Protein AF-A0A382HI35-F1 (afdb_monomer_lite)

Fo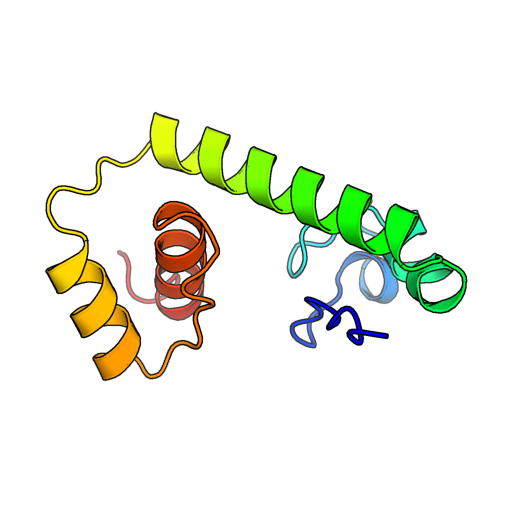ldseek 3Di:
DPPLDDQDPVQFCCVVPVDQAGPRSRAGSVCVVCVVVDDPVVSVVRVVVSLVVLCVVDVVPDDDPDLVVLVVLCVVVVFDDDPVGDSSVSVVSSCVSCVVVDD

Secondary structure (DSSP, 8-state):
---------S--HHHHT--SB-TTT--BHHHHHTGGG--HHHHHHHHHHHHHHHHHHHHTT---S-HHHHHHHHHHTT----TTS-HHHHHHHHHHHHTTS--

InterPro domains:
  IPR010710 Protein of unknown function DUF1289 [PF06945] (6-52)
  IPR010710 Protein of unknown function DUF1289 [PTHR35175] (4-94)

Sequence (103 aa):
MSVVQTPCIGICSTTSLGDMVCRGCKRYSFEVINWNGYDDVAKSAVLNRVEKLICQILENRFRIFSVPNLKSGLEKAQVPYDPSLSPYCWLHNLLKKYHQSID

Radius of gyration: 14.69 Å; chains: 1; bounding box: 38×26×41 Å

pLDDT: mean 86.83, std 11.85, range [39.66, 95.69]

Organism: NCBI:txid408172

Structure (mmCIF, N/CA/C/O backbone):
data_AF-A0A382HI35-F1
#
_entry.id   AF-A0A382HI35-F1
#
loop_
_atom_site.group_PDB
_atom_site.id
_atom_site.type_symbol
_atom_site.label_atom_id
_atom_site.label_alt_id
_atom_site.label_comp_id
_atom_site.label_asym_id
_atom_site.label_entity_id
_atom_site.label_seq_id
_atom_site.pdbx_PDB_ins_code
_atom_site.Cartn_x
_atom_site.Cartn_y
_atom_site.Cartn_z
_atom_site.occupancy
_atom_site.B_iso_or_equiv
_atom_site.auth_seq_id
_atom_site.auth_comp_id
_atom_site.auth_asym_id
_atom_site.auth_atom_id
_atom_site.pdbx_PDB_model_num
ATOM 1 N N . MET A 1 1 ? -2.180 13.757 -17.793 1.00 41.88 1 MET A N 1
ATOM 2 C CA . MET A 1 1 ? -1.486 12.516 -17.393 1.00 41.88 1 MET A CA 1
ATOM 3 C C . MET A 1 1 ? -1.414 12.514 -15.878 1.00 41.88 1 MET A C 1
ATOM 5 O O . MET A 1 1 ? -0.832 13.432 -15.315 1.00 41.88 1 MET A O 1
ATOM 9 N N . SER A 1 2 ? -2.122 11.598 -15.219 1.00 45.44 2 SER A N 1
ATOM 10 C CA . SER A 1 2 ? -2.113 11.478 -13.758 1.00 45.44 2 SER A CA 1
ATOM 11 C C . SER A 1 2 ? -0.770 10.904 -13.319 1.00 45.44 2 SER A C 1
ATOM 13 O O . SER A 1 2 ? -0.458 9.766 -13.652 1.00 45.44 2 SER A O 1
ATOM 15 N N . VAL A 1 3 ? 0.026 11.691 -12.598 1.00 59.44 3 VAL A N 1
ATOM 16 C CA . VAL A 1 3 ? 1.315 11.246 -12.058 1.00 59.44 3 VAL A CA 1
ATOM 17 C C . VAL A 1 3 ? 1.067 10.071 -11.111 1.00 59.44 3 VAL A C 1
ATOM 19 O O . VAL A 1 3 ? 0.454 10.247 -10.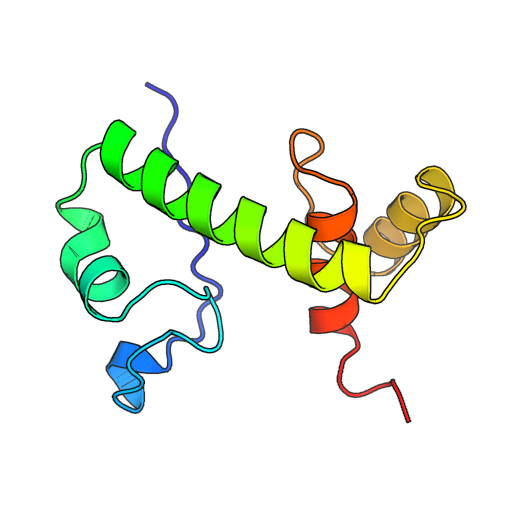058 1.00 59.44 3 VAL A O 1
ATOM 22 N N . VAL A 1 4 ? 1.531 8.874 -11.479 1.00 66.75 4 VAL A N 1
ATOM 23 C CA . VAL A 1 4 ? 1.478 7.707 -10.593 1.00 66.75 4 VAL A CA 1
ATOM 24 C C . VAL A 1 4 ? 2.412 7.967 -9.415 1.00 66.75 4 VAL A C 1
ATOM 26 O O . VAL A 1 4 ? 3.637 7.985 -9.567 1.00 66.75 4 VAL A O 1
ATOM 29 N N . GLN A 1 5 ? 1.837 8.215 -8.238 1.00 64.44 5 GLN A N 1
ATOM 30 C CA . GLN A 1 5 ? 2.627 8.482 -7.04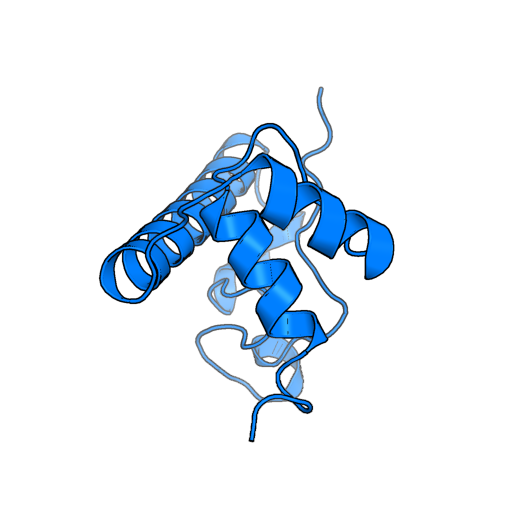3 1.00 64.44 5 GLN A CA 1
ATOM 31 C C . GLN A 1 5 ? 3.406 7.236 -6.625 1.00 64.44 5 GLN A C 1
ATOM 33 O O . GLN A 1 5 ? 2.912 6.109 -6.658 1.00 64.44 5 GLN A O 1
ATOM 38 N N . THR A 1 6 ? 4.660 7.446 -6.230 1.00 66.56 6 THR A N 1
ATOM 39 C CA . THR A 1 6 ? 5.494 6.358 -5.732 1.00 66.56 6 THR A CA 1
ATOM 40 C C . THR A 1 6 ? 5.043 5.965 -4.322 1.00 66.56 6 THR A C 1
ATOM 42 O O . THR A 1 6 ? 4.985 6.822 -3.443 1.00 66.56 6 THR A O 1
ATOM 45 N N . PRO A 1 7 ? 4.795 4.674 -4.044 1.00 66.00 7 PRO A N 1
ATOM 46 C CA . PRO A 1 7 ? 4.439 4.197 -2.707 1.00 66.00 7 PRO A CA 1
ATOM 47 C C . PRO A 1 7 ? 5.666 4.130 -1.772 1.00 66.00 7 PRO A C 1
ATOM 49 O O . PRO A 1 7 ? 5.642 3.445 -0.746 1.00 66.00 7 PRO A O 1
ATOM 52 N N . CYS A 1 8 ? 6.794 4.751 -2.146 1.00 67.56 8 CYS A N 1
ATOM 53 C CA . CYS A 1 8 ? 8.009 4.790 -1.340 1.00 67.56 8 CYS A CA 1
ATOM 54 C C . CYS A 1 8 ? 7.743 5.467 0.008 1.00 67.56 8 CYS A C 1
ATOM 56 O O . CYS A 1 8 ? 7.412 6.642 0.071 1.00 67.56 8 CYS A O 1
ATOM 58 N N . ILE A 1 9 ? 8.001 4.742 1.092 1.00 67.75 9 ILE A N 1
ATOM 59 C CA . ILE A 1 9 ? 7.859 5.239 2.470 1.00 67.75 9 ILE A CA 1
ATOM 60 C C . ILE A 1 9 ? 9.190 5.696 3.093 1.00 67.75 9 ILE A C 1
ATOM 62 O O . ILE A 1 9 ? 9.318 5.726 4.310 1.00 67.75 9 ILE A O 1
ATOM 66 N N . GLY A 1 10 ? 10.225 5.924 2.279 1.00 65.75 10 GLY A N 1
ATOM 67 C CA . GLY A 1 10 ? 11.562 6.312 2.756 1.00 65.75 10 GLY A CA 1
ATOM 68 C C . GLY A 1 10 ? 12.379 5.201 3.433 1.00 65.75 10 GLY A C 1
ATOM 69 O O . GLY A 1 10 ? 13.511 5.441 3.828 1.00 65.75 10 GLY A O 1
ATOM 70 N N . ILE A 1 11 ? 11.849 3.976 3.529 1.00 68.00 11 ILE A N 1
ATOM 71 C CA . ILE A 1 11 ? 12.544 2.808 4.090 1.00 68.00 11 ILE A CA 1
ATOM 72 C C . ILE A 1 11 ? 12.630 1.735 3.003 1.00 68.00 11 ILE A C 1
ATOM 74 O O . ILE A 1 11 ? 11.635 1.078 2.677 1.00 68.00 11 ILE A O 1
ATOM 78 N N . CYS A 1 12 ? 13.818 1.571 2.418 1.00 76.31 12 CYS A N 1
ATOM 79 C CA . CYS A 1 12 ? 14.079 0.563 1.396 1.00 76.31 12 CYS A CA 1
ATOM 80 C C . CYS A 1 12 ? 15.096 -0.456 1.893 1.00 76.31 12 CYS A C 1
ATOM 82 O O . CYS A 1 12 ? 16.258 -0.112 2.077 1.00 76.31 12 CYS A O 1
ATOM 84 N N . SER A 1 13 ? 14.680 -1.712 2.051 1.00 81.38 13 SER A N 1
ATOM 85 C CA . SER A 1 13 ? 15.578 -2.799 2.442 1.00 81.38 13 SER A CA 1
ATOM 86 C C . SER A 1 13 ? 16.215 -3.519 1.250 1.00 81.38 13 SER A C 1
ATOM 88 O O . SER A 1 13 ? 17.252 -4.148 1.407 1.00 81.38 13 SER A O 1
ATOM 90 N N . THR A 1 14 ? 15.667 -3.383 0.038 1.00 79.44 14 THR A N 1
ATOM 91 C CA . THR A 1 14 ? 16.251 -4.017 -1.158 1.00 79.44 14 THR A CA 1
ATOM 92 C C . THR A 1 14 ? 17.535 -3.322 -1.599 1.00 79.44 14 THR A C 1
ATOM 94 O O . THR A 1 14 ? 18.466 -3.983 -2.033 1.00 79.44 14 THR A O 1
ATOM 97 N N . THR A 1 15 ? 17.610 -1.994 -1.458 1.00 76.75 15 THR A N 1
ATOM 98 C CA . THR A 1 15 ? 18.806 -1.212 -1.813 1.00 76.75 15 THR A CA 1
ATOM 99 C C . THR A 1 15 ? 19.823 -1.150 -0.674 1.00 76.75 15 THR A C 1
ATOM 101 O O . THR A 1 15 ? 21.016 -1.170 -0.936 1.00 76.75 15 THR A O 1
ATOM 104 N N . SER A 1 16 ? 19.370 -1.070 0.584 1.00 80.00 16 SER A N 1
ATOM 105 C CA . SER A 1 16 ? 20.270 -0.923 1.740 1.00 80.00 16 SER A CA 1
ATOM 106 C C . SER A 1 16 ? 20.719 -2.250 2.361 1.00 80.00 16 SER A C 1
ATOM 108 O O . SER A 1 16 ? 21.825 -2.316 2.883 1.00 80.00 16 SER A O 1
ATOM 110 N N . LEU A 1 17 ? 19.885 -3.297 2.308 1.00 81.00 17 LEU A N 1
ATOM 111 C CA . LEU A 1 17 ? 20.145 -4.600 2.940 1.00 81.00 17 LEU A CA 1
ATOM 112 C C . LEU A 1 17 ? 20.191 -5.767 1.939 1.00 81.00 17 LEU A C 1
ATOM 114 O O . LEU A 1 17 ? 20.565 -6.870 2.321 1.00 81.00 17 LEU A O 1
ATOM 118 N N . GLY A 1 18 ? 19.807 -5.552 0.676 1.00 85.50 18 GLY A N 1
ATOM 119 C CA . GLY A 1 18 ? 19.817 -6.591 -0.359 1.00 85.50 18 GLY A CA 1
ATOM 120 C C . GLY A 1 18 ? 18.641 -7.574 -0.314 1.00 85.50 18 GLY A C 1
ATOM 121 O O . GLY A 1 18 ? 18.722 -8.638 -0.922 1.00 85.50 18 GLY A O 1
ATOM 122 N N . ASP A 1 19 ? 17.540 -7.252 0.380 1.00 89.44 19 ASP A N 1
ATOM 123 C CA . ASP A 1 19 ? 16.348 -8.114 0.362 1.00 89.44 19 ASP A CA 1
ATOM 124 C C . ASP A 1 19 ? 15.780 -8.258 -1.070 1.00 89.44 19 ASP A C 1
ATOM 126 O O . ASP A 1 19 ? 15.747 -7.301 -1.847 1.00 89.44 19 ASP A O 1
ATOM 130 N N . MET A 1 20 ? 15.223 -9.430 -1.399 1.00 91.12 20 MET A N 1
ATOM 131 C CA . MET A 1 20 ? 14.543 -9.656 -2.690 1.00 91.12 20 MET A CA 1
ATOM 132 C C . MET A 1 20 ? 13.194 -8.929 -2.794 1.00 91.12 20 MET A C 1
ATOM 1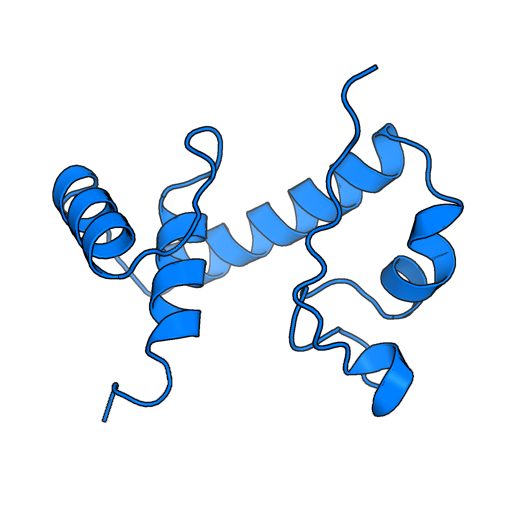34 O O . MET A 1 20 ? 12.749 -8.574 -3.887 1.00 91.12 20 MET A O 1
ATOM 138 N N . VAL A 1 21 ? 12.540 -8.694 -1.652 1.00 90.69 21 VAL A N 1
ATOM 139 C CA . VAL A 1 21 ? 11.270 -7.968 -1.534 1.00 90.69 21 VAL A CA 1
ATOM 140 C C . VAL A 1 21 ? 11.425 -6.889 -0.473 1.00 90.69 21 VAL A C 1
ATOM 142 O O . VAL A 1 21 ? 11.844 -7.159 0.651 1.00 90.69 21 VAL A O 1
ATOM 145 N N . CYS A 1 22 ? 11.051 -5.656 -0.808 1.00 89.88 22 CYS A N 1
ATOM 146 C CA . CYS A 1 22 ? 11.189 -4.526 0.099 1.00 89.88 22 CYS A CA 1
ATOM 147 C C . CYS A 1 22 ? 10.282 -4.685 1.320 1.00 89.88 22 CYS A C 1
ATOM 149 O O . CYS A 1 22 ? 9.059 -4.745 1.185 1.00 89.88 22 CYS A O 1
ATOM 151 N N . ARG A 1 23 ? 10.844 -4.641 2.533 1.00 85.94 23 ARG A N 1
ATOM 152 C CA . ARG A 1 23 ? 10.048 -4.689 3.773 1.00 85.94 23 ARG A CA 1
ATOM 153 C C . ARG A 1 23 ? 9.115 -3.485 3.915 1.00 85.94 23 ARG A C 1
ATOM 155 O O . ARG A 1 23 ? 8.061 -3.626 4.531 1.00 85.94 23 ARG A O 1
ATOM 162 N N . GLY A 1 24 ? 9.460 -2.345 3.314 1.00 84.38 24 GLY A N 1
ATOM 163 C CA . GLY A 1 24 ? 8.666 -1.118 3.345 1.00 84.38 24 GLY A CA 1
ATOM 164 C C . GLY A 1 24 ? 7.537 -1.085 2.313 1.00 84.38 24 GLY A C 1
ATOM 165 O O . GLY A 1 24 ? 6.365 -1.081 2.684 1.00 84.38 24 GLY A O 1
ATOM 166 N N . CYS A 1 25 ? 7.890 -1.043 1.024 1.00 87.19 25 CYS A N 1
ATOM 167 C CA . CYS A 1 25 ? 6.932 -0.863 -0.079 1.00 87.19 25 CYS A CA 1
ATOM 168 C C . CYS A 1 25 ? 6.448 -2.168 -0.737 1.00 87.19 25 CYS A C 1
ATOM 170 O O . CYS A 1 25 ? 5.654 -2.107 -1.667 1.00 87.19 25 CYS A O 1
ATOM 172 N N . LYS A 1 26 ? 6.938 -3.337 -0.297 1.00 90.12 26 LYS A N 1
ATOM 173 C CA . LYS A 1 26 ? 6.550 -4.684 -0.778 1.00 90.12 26 LYS A CA 1
ATOM 174 C C . LYS A 1 26 ? 6.764 -4.965 -2.275 1.00 90.12 26 LYS A C 1
ATOM 176 O O . LYS A 1 26 ? 6.369 -6.019 -2.768 1.00 90.12 26 LYS A O 1
ATOM 181 N N . ARG A 1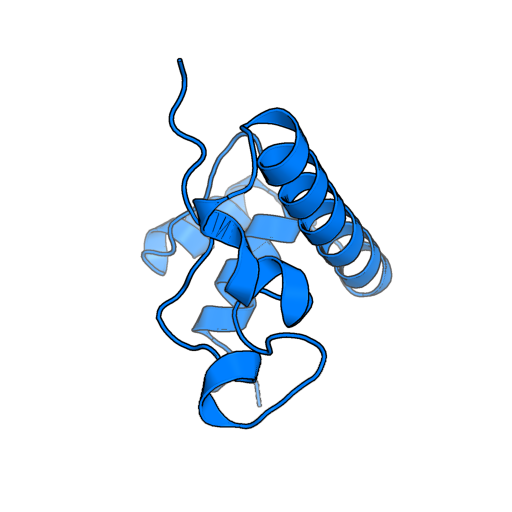 27 ? 7.435 -4.062 -2.989 1.00 92.31 27 ARG A N 1
ATOM 182 C CA . ARG A 1 27 ? 7.913 -4.273 -4.361 1.00 92.31 27 ARG A CA 1
ATOM 183 C C . ARG A 1 27 ? 9.129 -5.199 -4.386 1.00 92.31 27 ARG A C 1
ATOM 185 O O . ARG A 1 27 ? 9.879 -5.264 -3.406 1.00 92.31 27 ARG A O 1
ATOM 192 N N . TYR A 1 28 ? 9.325 -5.891 -5.502 1.00 93.56 28 TYR A N 1
ATOM 193 C CA . TYR A 1 28 ? 10.538 -6.659 -5.767 1.00 93.56 28 TYR A CA 1
ATOM 194 C C . TYR A 1 28 ? 11.734 -5.724 -5.960 1.00 93.56 28 TYR A C 1
ATOM 196 O O . TYR A 1 28 ? 11.580 -4.580 -6.391 1.00 93.56 28 TYR A O 1
ATOM 204 N N . SER A 1 29 ? 12.937 -6.212 -5.663 1.00 91.62 29 SER A N 1
ATOM 205 C CA . SER A 1 29 ? 14.176 -5.432 -5.776 1.00 91.62 29 SER A CA 1
ATOM 206 C C . SER A 1 29 ? 14.345 -4.781 -7.155 1.00 91.62 29 SER A C 1
ATOM 208 O O . SER A 1 29 ? 14.610 -3.582 -7.240 1.00 91.62 29 SER A O 1
ATOM 210 N N . PHE A 1 30 ? 14.099 -5.526 -8.234 1.00 92.25 30 PHE A N 1
ATOM 211 C CA . PHE A 1 30 ? 14.201 -5.015 -9.603 1.00 92.25 30 PHE A CA 1
ATOM 212 C C . PHE A 1 30 ? 13.135 -3.962 -9.945 1.00 92.25 30 PHE A C 1
ATOM 214 O O . PHE A 1 30 ? 13.413 -3.062 -10.731 1.00 92.25 30 PHE A O 1
ATOM 221 N N . GLU A 1 31 ? 11.940 -4.024 -9.352 1.00 93.50 31 GLU A N 1
ATOM 222 C CA . GLU A 1 31 ? 10.900 -3.002 -9.548 1.00 93.50 31 GLU A CA 1
ATOM 223 C C . GLU A 1 31 ? 11.268 -1.702 -8.834 1.00 93.50 31 GLU A C 1
ATOM 225 O O . GLU A 1 31 ? 10.969 -0.619 -9.325 1.00 93.50 31 GLU A O 1
ATOM 230 N N . VAL A 1 32 ? 11.913 -1.801 -7.665 1.00 90.06 32 VAL A N 1
ATOM 231 C CA . VAL A 1 32 ? 12.406 -0.633 -6.925 1.00 90.06 32 VAL A CA 1
ATOM 232 C C . VAL A 1 32 ? 13.531 0.051 -7.699 1.00 90.06 32 VAL A C 1
ATOM 234 O O . VAL A 1 32 ? 13.497 1.269 -7.854 1.00 90.06 32 VAL A O 1
ATOM 237 N N . ILE A 1 33 ? 14.501 -0.723 -8.197 1.00 88.62 33 ILE A N 1
ATOM 238 C CA . ILE A 1 33 ? 15.663 -0.205 -8.935 1.00 88.62 33 ILE A CA 1
ATOM 239 C C . ILE A 1 33 ? 15.230 0.439 -10.258 1.00 88.62 33 ILE A C 1
ATOM 241 O O . ILE A 1 33 ? 15.655 1.548 -10.572 1.00 88.62 33 ILE A O 1
ATOM 245 N N . ASN A 1 34 ? 14.351 -0.223 -11.013 1.00 91.31 34 ASN A N 1
ATOM 246 C CA . ASN A 1 34 ? 13.971 0.213 -12.358 1.00 91.31 34 ASN A CA 1
ATOM 247 C C . ASN A 1 34 ? 12.740 1.133 -12.392 1.00 91.31 34 ASN A C 1
ATOM 249 O O . ASN A 1 34 ? 12.280 1.489 -13.475 1.00 91.31 34 ASN A O 1
ATOM 253 N N . TRP A 1 35 ? 12.207 1.546 -11.235 1.00 91.06 35 TRP A N 1
ATOM 254 C CA . TRP A 1 35 ? 10.932 2.269 -11.132 1.00 91.06 35 TRP A CA 1
ATOM 255 C C . TRP A 1 35 ? 10.838 3.505 -12.035 1.00 91.06 35 TRP A C 1
ATOM 257 O O . TRP A 1 35 ? 9.801 3.761 -12.647 1.00 91.06 35 TRP A O 1
ATOM 267 N N . ASN A 1 36 ? 11.926 4.273 -12.134 1.00 88.44 36 ASN A N 1
ATOM 268 C CA . ASN A 1 36 ? 11.966 5.493 -12.942 1.00 88.44 36 ASN A CA 1
ATOM 269 C C . ASN A 1 36 ? 11.877 5.209 -14.449 1.00 88.44 36 ASN A C 1
ATOM 271 O O . ASN A 1 36 ? 11.433 6.078 -15.192 1.00 88.44 36 ASN A O 1
ATOM 275 N N . GLY A 1 37 ? 12.264 4.007 -14.886 1.00 91.44 37 GLY A N 1
ATOM 276 C CA . GLY A 1 37 ? 12.167 3.564 -16.276 1.00 91.44 37 GLY A CA 1
ATOM 277 C C . GLY A 1 37 ? 10.821 2.934 -16.642 1.00 91.44 37 GLY A C 1
ATOM 278 O O . GLY A 1 37 ? 10.603 2.635 -17.810 1.00 91.44 37 GLY A O 1
ATOM 279 N N . TYR A 1 38 ? 9.923 2.712 -15.677 1.00 93.94 38 TYR A N 1
ATOM 280 C CA . TYR A 1 38 ? 8.596 2.158 -15.951 1.00 93.94 38 TYR A CA 1
ATOM 281 C C . TYR A 1 38 ? 7.644 3.231 -16.480 1.00 93.94 38 TYR A C 1
ATOM 283 O O . TYR A 1 38 ? 7.594 4.355 -15.963 1.00 93.94 38 TYR A O 1
ATOM 291 N N . ASP A 1 39 ? 6.851 2.857 -17.479 1.00 94.62 39 ASP A N 1
ATOM 292 C CA . ASP A 1 39 ? 5.709 3.641 -17.931 1.00 94.62 39 ASP A CA 1
ATOM 293 C C . ASP A 1 39 ? 4.557 3.573 -16.911 1.00 94.62 39 ASP A C 1
ATOM 295 O O . ASP A 1 39 ? 4.597 2.828 -15.926 1.00 94.62 39 ASP A O 1
ATOM 299 N N . ASP A 1 40 ? 3.527 4.392 -17.116 1.00 93.00 40 ASP A N 1
ATOM 300 C CA . ASP A 1 40 ? 2.405 4.467 -16.178 1.00 93.00 40 ASP A CA 1
ATOM 301 C C . ASP A 1 40 ? 1.648 3.133 -16.086 1.00 93.00 40 ASP A C 1
ATOM 303 O O . ASP A 1 40 ? 1.212 2.750 -15.002 1.00 93.00 40 ASP A O 1
ATOM 307 N N . VAL A 1 41 ? 1.567 2.376 -17.186 1.00 94.38 41 VAL A N 1
ATOM 308 C CA . VAL A 1 41 ? 0.911 1.062 -17.222 1.00 94.38 41 VAL A CA 1
ATOM 309 C C . VAL A 1 41 ? 1.665 0.050 -16.358 1.00 94.38 41 VAL A C 1
ATOM 311 O O . VAL A 1 41 ? 1.051 -0.613 -15.519 1.00 94.38 41 VAL A O 1
ATOM 314 N N . ALA A 1 42 ? 2.989 -0.048 -16.503 1.00 94.19 42 ALA A N 1
ATOM 315 C CA . ALA A 1 42 ? 3.815 -0.931 -15.689 1.00 94.19 42 ALA A CA 1
ATOM 316 C C . ALA A 1 42 ? 3.796 -0.511 -14.217 1.00 94.19 42 ALA A C 1
ATOM 318 O O . ALA A 1 42 ? 3.651 -1.362 -13.336 1.00 94.19 42 ALA A O 1
ATOM 319 N N . LYS A 1 43 ? 3.874 0.795 -13.927 1.00 93.56 43 LYS A N 1
ATOM 320 C CA . LYS A 1 43 ? 3.760 1.306 -12.554 1.00 93.56 43 LYS A CA 1
ATOM 321 C C . LYS A 1 43 ? 2.426 0.905 -11.931 1.00 93.56 43 LYS A C 1
ATOM 323 O O . LYS A 1 43 ? 2.423 0.317 -10.851 1.00 93.56 43 LYS A O 1
ATOM 328 N N . SER A 1 44 ? 1.311 1.143 -12.619 1.00 92.31 44 SER A N 1
ATOM 329 C CA . SER A 1 44 ? -0.017 0.735 -12.156 1.00 92.31 44 SER A CA 1
ATOM 330 C C . SER A 1 44 ? -0.129 -0.779 -11.972 1.00 92.31 44 SER A C 1
ATOM 332 O O . SER A 1 44 ? -0.661 -1.222 -10.959 1.00 92.31 44 SER A O 1
ATOM 334 N N . ALA A 1 45 ? 0.425 -1.591 -12.876 1.00 94.62 45 ALA A N 1
ATOM 335 C CA . ALA A 1 45 ? 0.413 -3.049 -12.741 1.00 94.62 45 ALA A CA 1
ATOM 336 C C . ALA A 1 45 ? 1.140 -3.528 -11.470 1.00 94.62 45 ALA A C 1
ATOM 338 O O . ALA A 1 45 ? 0.634 -4.395 -10.752 1.00 94.62 45 ALA A O 1
ATOM 339 N N . VAL A 1 46 ? 2.295 -2.932 -11.153 1.00 94.31 46 VAL A N 1
ATOM 340 C CA . VAL A 1 46 ? 3.040 -3.224 -9.919 1.00 94.31 46 VAL A CA 1
ATOM 341 C C . VAL A 1 46 ? 2.234 -2.830 -8.681 1.00 94.31 46 VAL A C 1
ATOM 343 O O . VAL A 1 46 ? 2.135 -3.624 -7.743 1.00 94.31 46 VAL A O 1
ATOM 346 N N . LEU A 1 47 ? 1.634 -1.636 -8.671 1.00 91.94 47 LEU A N 1
ATOM 347 C CA . LEU A 1 47 ? 0.829 -1.166 -7.537 1.00 91.94 47 LEU A CA 1
ATOM 348 C C . LEU A 1 47 ? -0.407 -2.039 -7.315 1.00 91.94 47 LEU A C 1
ATOM 350 O O . LEU A 1 47 ? -0.622 -2.498 -6.195 1.00 91.94 47 LEU A O 1
ATOM 354 N N . ASN A 1 48 ? -1.137 -2.366 -8.382 1.00 93.38 48 ASN A N 1
ATOM 355 C CA . ASN A 1 48 ? -2.310 -3.239 -8.328 1.00 93.38 48 ASN A CA 1
ATOM 356 C C . ASN A 1 48 ? -1.953 -4.631 -7.791 1.00 93.38 48 ASN A C 1
ATOM 358 O O . ASN A 1 48 ? -2.701 -5.223 -7.013 1.00 93.38 48 ASN A O 1
ATOM 362 N N . ARG A 1 49 ? -0.784 -5.170 -8.168 1.00 95.38 49 ARG A N 1
ATOM 363 C CA . ARG A 1 49 ? -0.292 -6.446 -7.630 1.00 95.38 49 ARG A CA 1
ATOM 364 C C . ARG A 1 49 ? -0.041 -6.356 -6.126 1.00 95.38 49 ARG A C 1
ATOM 366 O O . ARG A 1 49 ? -0.454 -7.253 -5.392 1.00 95.38 49 ARG A O 1
ATOM 373 N N . VAL A 1 50 ? 0.644 -5.307 -5.668 1.00 93.38 50 VAL A N 1
ATOM 374 C CA . VAL A 1 50 ? 0.919 -5.097 -4.238 1.00 93.38 50 VAL A CA 1
ATOM 375 C C . VAL A 1 50 ? -0.387 -4.947 -3.457 1.00 93.38 50 VAL A C 1
ATOM 377 O O . VAL A 1 50 ? -0.556 -5.605 -2.431 1.00 93.38 50 VAL A O 1
ATOM 380 N N . GLU A 1 51 ? -1.327 -4.152 -3.966 1.00 93.81 51 GLU A N 1
ATOM 381 C CA . GLU A 1 51 ? -2.650 -3.963 -3.369 1.00 93.81 51 GLU A CA 1
ATOM 382 C C . GLU A 1 51 ? -3.402 -5.290 -3.226 1.00 93.81 51 GLU A C 1
ATOM 384 O O . GLU A 1 51 ? -3.845 -5.641 -2.130 1.00 93.81 51 GLU A O 1
ATOM 389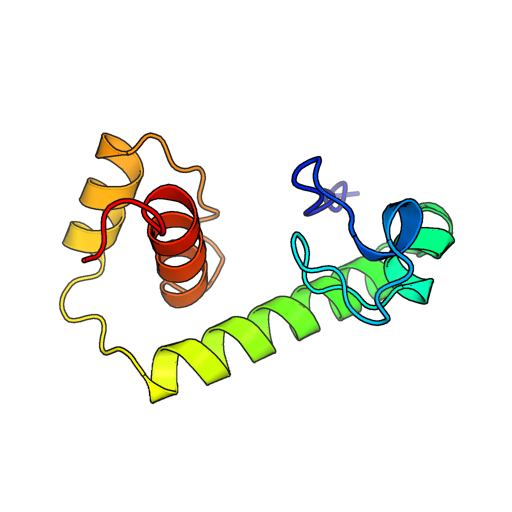 N N . LYS A 1 52 ? -3.478 -6.068 -4.312 1.00 95.38 52 LYS A N 1
ATOM 390 C CA . LYS A 1 52 ? -4.145 -7.373 -4.335 1.00 95.38 52 LYS A CA 1
ATOM 391 C C . LYS A 1 52 ? -3.583 -8.315 -3.274 1.00 95.38 52 LYS A C 1
ATOM 393 O O . LYS A 1 52 ? -4.351 -8.954 -2.562 1.00 95.38 52 LYS A O 1
ATOM 398 N N . LEU A 1 53 ? -2.258 -8.385 -3.141 1.00 94.44 53 LEU A N 1
ATOM 399 C CA . LEU A 1 53 ? -1.610 -9.234 -2.139 1.00 94.44 53 LEU A CA 1
ATOM 400 C C . LEU A 1 53 ? -1.921 -8.772 -0.709 1.00 94.44 53 LEU A C 1
ATOM 402 O O . LEU A 1 53 ? -2.193 -9.605 0.154 1.00 94.44 53 LEU A O 1
ATOM 406 N N . ILE A 1 54 ? -1.911 -7.459 -0.454 1.00 93.19 54 ILE A N 1
ATOM 407 C CA . ILE A 1 54 ? -2.267 -6.901 0.859 1.00 93.19 54 ILE A CA 1
ATOM 408 C C . ILE A 1 54 ? -3.709 -7.264 1.219 1.00 93.19 54 ILE A C 1
ATOM 410 O O . ILE A 1 54 ? -3.946 -7.760 2.322 1.00 93.19 54 ILE A O 1
ATOM 414 N N . CYS A 1 55 ? -4.650 -7.063 0.293 1.00 95.00 55 CYS A N 1
ATOM 415 C CA . CYS A 1 55 ? -6.058 -7.393 0.507 1.00 95.00 55 CYS A CA 1
ATOM 416 C C . CYS A 1 55 ? -6.231 -8.884 0.792 1.00 95.00 55 CYS A C 1
ATOM 418 O O . CYS A 1 55 ? -6.773 -9.240 1.831 1.00 95.00 55 CYS A O 1
ATOM 420 N N . GLN A 1 56 ? -5.660 -9.751 -0.049 1.00 95.69 56 GLN A N 1
ATOM 421 C CA . GLN A 1 56 ? -5.733 -11.203 0.133 1.00 95.69 56 GLN A CA 1
ATOM 422 C C . GLN A 1 56 ? -5.204 -11.658 1.498 1.00 95.69 56 GLN A C 1
ATOM 424 O O . GLN A 1 56 ? -5.794 -12.527 2.137 1.00 95.69 56 GLN A O 1
ATOM 429 N N . ILE A 1 57 ? -4.086 -11.101 1.968 1.00 94.38 57 ILE A N 1
ATOM 430 C CA . ILE A 1 57 ? -3.517 -11.482 3.267 1.00 94.38 57 ILE A CA 1
ATOM 431 C C . ILE A 1 57 ? -4.412 -11.004 4.412 1.00 94.38 57 ILE A C 1
ATOM 433 O O . ILE A 1 57 ? -4.676 -11.768 5.341 1.00 94.38 57 ILE A O 1
ATOM 437 N N . LEU A 1 58 ? -4.865 -9.750 4.367 1.00 95.19 58 LEU A N 1
ATOM 438 C CA . LEU A 1 58 ? -5.615 -9.162 5.472 1.00 95.19 58 LEU A CA 1
ATOM 439 C C . LEU A 1 58 ? -7.058 -9.653 5.537 1.00 95.19 58 LEU A C 1
ATOM 441 O O . LEU A 1 58 ? -7.541 -9.875 6.639 1.00 95.19 58 LEU A O 1
ATOM 445 N N . GLU A 1 59 ? -7.714 -9.903 4.409 1.00 95.38 59 GLU A N 1
ATOM 446 C CA . GLU A 1 59 ? -9.048 -10.518 4.362 1.00 95.38 59 GLU A CA 1
ATOM 447 C C . GLU A 1 59 ? -9.060 -11.898 5.022 1.00 95.38 59 GLU A C 1
ATOM 449 O O . GLU A 1 59 ? -9.980 -12.232 5.764 1.00 95.38 59 GLU A O 1
ATOM 454 N N . ASN A 1 60 ? -7.993 -12.676 4.827 1.00 95.31 60 ASN A N 1
ATOM 455 C CA . ASN A 1 60 ? -7.849 -14.002 5.427 1.00 95.31 60 ASN A CA 1
ATOM 456 C C . ASN A 1 60 ? -7.545 -13.979 6.934 1.00 95.31 60 ASN A C 1
ATOM 458 O O . ASN A 1 60 ? -7.562 -15.028 7.580 1.00 95.31 60 ASN A O 1
ATOM 462 N N . ARG A 1 61 ? -7.195 -12.820 7.501 1.00 94.00 61 ARG A N 1
ATOM 463 C CA . ARG A 1 61 ? -6.770 -12.685 8.906 1.00 94.00 61 ARG A CA 1
ATOM 464 C C . ARG A 1 61 ? -7.687 -11.790 9.730 1.00 94.00 61 ARG A C 1
ATOM 466 O O . ARG A 1 61 ? -7.784 -11.975 10.937 1.00 94.00 61 ARG A O 1
ATOM 473 N N . PHE A 1 62 ? -8.350 -10.833 9.092 1.00 94.62 62 PHE A N 1
ATOM 474 C CA . PHE A 1 62 ? -9.124 -9.789 9.741 1.00 94.62 62 PHE A CA 1
ATOM 475 C C . PHE A 1 62 ? -10.476 -9.609 9.062 1.00 94.62 62 PHE A C 1
ATOM 477 O O . PHE A 1 62 ? -10.614 -9.637 7.839 1.00 94.62 62 PHE A O 1
ATOM 484 N N . ARG A 1 63 ? -11.482 -9.317 9.884 1.00 95.25 63 ARG A N 1
ATOM 485 C CA . ARG A 1 63 ? -12.808 -8.918 9.425 1.00 95.25 63 ARG A CA 1
ATOM 486 C C . ARG A 1 63 ? -13.066 -7.471 9.816 1.00 95.25 63 ARG A C 1
ATOM 488 O O . ARG A 1 63 ? -13.007 -7.124 10.993 1.00 95.25 63 ARG A O 1
ATOM 495 N N . ILE A 1 64 ? -13.366 -6.628 8.832 1.00 94.38 64 ILE A N 1
ATOM 496 C CA . ILE A 1 64 ? -13.731 -5.230 9.073 1.00 94.38 64 ILE A CA 1
ATOM 497 C C . ILE A 1 64 ? -15.239 -5.173 9.335 1.00 94.38 64 ILE A C 1
ATOM 499 O O . ILE A 1 64 ? -16.039 -5.379 8.428 1.00 94.38 64 ILE A O 1
ATOM 503 N N . PHE A 1 65 ? -15.632 -4.905 10.582 1.00 94.50 65 PHE A N 1
ATOM 504 C CA . PHE A 1 65 ? -17.047 -4.801 10.972 1.00 94.50 65 PHE A CA 1
ATOM 505 C C . PHE A 1 65 ? -17.654 -3.421 10.692 1.00 94.50 65 PHE A C 1
ATOM 507 O O . PHE A 1 65 ? -18.854 -3.309 10.470 1.00 94.50 65 PHE A O 1
ATOM 514 N N . SER A 1 66 ? -16.836 -2.364 10.709 1.00 94.88 66 SER A N 1
ATOM 515 C CA . SER A 1 66 ? -17.283 -0.990 10.474 1.00 94.88 66 SER A CA 1
ATOM 516 C C . SER A 1 66 ? -16.193 -0.186 9.773 1.00 94.88 66 SER A C 1
ATOM 518 O O . SER A 1 66 ? -15.175 0.175 10.366 1.00 94.88 66 SER A O 1
ATOM 520 N N . VAL A 1 67 ? -16.425 0.113 8.494 1.00 94.62 67 VAL A N 1
ATOM 521 C CA . VAL A 1 67 ? -15.562 0.996 7.696 1.00 94.62 67 VAL A CA 1
ATOM 522 C C . VAL A 1 67 ? -15.538 2.432 8.250 1.00 94.62 67 VAL A C 1
ATOM 524 O O . VAL A 1 67 ? -14.449 3.003 8.316 1.00 94.62 67 VAL A O 1
ATOM 527 N N . PRO A 1 68 ? -16.661 3.026 8.710 1.00 95.50 68 PRO A N 1
ATOM 528 C CA . PRO A 1 68 ? -16.634 4.347 9.342 1.00 95.50 68 PRO A CA 1
ATOM 529 C C . PRO A 1 68 ? -15.714 4.419 10.567 1.00 95.50 68 PRO A C 1
ATOM 531 O O . PRO A 1 68 ? -14.957 5.378 10.714 1.00 95.50 68 PRO A O 1
ATOM 534 N N . ASN A 1 69 ? -15.714 3.381 11.410 1.00 94.62 69 ASN A N 1
ATOM 535 C CA . ASN A 1 69 ? -14.843 3.342 12.588 1.00 94.62 69 ASN A CA 1
ATOM 536 C C . ASN A 1 69 ? -13.366 3.247 12.191 1.00 94.62 69 ASN A C 1
ATOM 538 O O . ASN A 1 69 ? -12.528 3.913 12.798 1.00 94.62 69 ASN A O 1
ATOM 542 N N . LEU A 1 70 ? -13.049 2.469 11.150 1.00 94.56 70 LEU A N 1
ATOM 543 C CA . LEU A 1 70 ? -11.695 2.396 10.601 1.00 94.56 70 LEU A CA 1
ATOM 544 C C . LEU A 1 70 ? -11.224 3.766 10.090 1.00 94.56 70 LEU A C 1
ATOM 546 O O . LEU A 1 70 ? -10.119 4.186 10.425 1.00 94.56 70 LEU A O 1
ATOM 550 N N . LYS A 1 71 ? -12.072 4.487 9.344 1.00 94.06 71 LYS A N 1
ATOM 551 C CA . LYS A 1 71 ? -11.775 5.852 8.873 1.00 94.06 71 LYS A CA 1
ATOM 552 C C . LYS A 1 71 ? -11.509 6.813 10.028 1.00 94.06 71 LYS A C 1
ATOM 554 O O . LYS A 1 71 ? -10.473 7.468 10.039 1.00 94.06 71 LYS A O 1
ATOM 559 N N . SER A 1 72 ? -12.375 6.820 11.041 1.00 94.25 72 SER A N 1
ATOM 560 C CA . SER A 1 72 ? -12.169 7.650 12.234 1.00 94.25 72 SER A CA 1
ATOM 561 C C . SER A 1 72 ? -10.855 7.312 12.951 1.00 94.25 72 SER A C 1
ATOM 563 O O . SER A 1 72 ? -10.155 8.207 13.421 1.00 94.25 72 SER A O 1
ATOM 565 N N . GLY A 1 73 ? -10.482 6.028 13.010 1.00 92.62 73 GLY A N 1
ATOM 566 C CA . GLY A 1 73 ? -9.194 5.588 13.550 1.00 92.62 73 GLY A CA 1
ATOM 567 C C . GLY A 1 73 ? -7.998 6.116 12.752 1.00 92.62 73 GLY A C 1
ATOM 568 O O . GLY A 1 73 ? -7.041 6.607 13.346 1.00 92.62 73 GLY A O 1
ATOM 569 N N . LEU A 1 74 ? -8.068 6.072 11.418 1.00 93.31 74 LEU A N 1
ATOM 570 C CA . LEU A 1 74 ? -7.034 6.614 10.528 1.00 93.31 74 LEU A CA 1
ATOM 571 C C . LEU A 1 74 ? -6.871 8.125 10.693 1.00 93.31 74 LEU A C 1
ATOM 573 O O . LEU A 1 74 ? -5.745 8.605 10.791 1.00 93.31 74 LEU A O 1
ATOM 577 N N . GLU A 1 75 ? -7.978 8.863 10.771 1.00 93.81 75 GLU A N 1
ATOM 578 C CA . GLU A 1 75 ? -7.987 10.318 10.955 1.00 93.81 75 GLU A CA 1
ATOM 579 C C . GLU A 1 75 ? -7.390 10.723 12.304 1.00 93.81 75 GLU A C 1
ATOM 581 O O . GLU A 1 75 ? -6.485 11.557 12.353 1.00 93.81 75 GLU A O 1
ATOM 586 N N . LYS A 1 76 ? -7.824 10.079 13.397 1.00 93.38 76 LYS A N 1
ATOM 587 C CA . LYS A 1 76 ? -7.256 10.289 14.742 1.00 93.38 76 LYS A CA 1
ATOM 588 C C . LYS A 1 76 ? -5.763 9.992 14.776 1.00 93.38 76 LYS A C 1
ATOM 590 O O . LYS A 1 76 ? -4.997 10.709 15.412 1.00 93.38 76 LYS A O 1
ATOM 595 N N . ALA A 1 77 ? -5.354 8.943 14.073 1.00 90.75 77 ALA A N 1
ATOM 596 C CA . ALA A 1 77 ? -3.964 8.560 13.950 1.00 90.75 77 ALA A CA 1
ATOM 597 C C . ALA A 1 77 ? -3.206 9.377 12.895 1.00 90.75 77 ALA A C 1
ATOM 599 O O . ALA A 1 77 ? -2.027 9.109 12.707 1.00 90.75 77 ALA A O 1
ATOM 600 N N . GLN A 1 78 ? -3.818 10.334 12.188 1.00 91.75 78 GLN A N 1
ATOM 601 C CA . GLN A 1 78 ? -3.193 11.090 11.092 1.00 91.75 78 GLN A CA 1
ATOM 602 C C . GLN A 1 78 ? -2.481 10.184 10.065 1.00 91.75 78 GLN A C 1
ATOM 604 O O . GLN A 1 78 ? -1.358 10.455 9.636 1.00 91.75 78 GLN A O 1
ATOM 609 N N . VAL A 1 79 ? -3.101 9.052 9.723 1.00 89.88 79 VAL A N 1
ATOM 610 C CA . VAL A 1 79 ? -2.590 8.117 8.715 1.00 89.88 79 VAL A CA 1
ATOM 611 C C . VAL A 1 79 ? -3.210 8.474 7.366 1.00 89.88 79 VAL A C 1
ATOM 613 O O . VAL A 1 79 ? -4.435 8.408 7.239 1.00 89.88 79 VAL A O 1
ATOM 616 N N . PRO A 1 80 ? -2.407 8.820 6.345 1.00 87.62 80 PRO A N 1
ATOM 617 C CA . PRO A 1 80 ? -2.939 9.070 5.017 1.00 87.62 80 PRO A CA 1
ATOM 618 C C . PRO A 1 80 ? -3.516 7.781 4.425 1.00 87.62 80 PRO A C 1
ATOM 620 O O . PRO A 1 80 ? -2.941 6.693 4.549 1.00 87.62 80 PRO A O 1
ATOM 623 N N . TYR A 1 81 ? -4.657 7.911 3.757 1.00 89.00 81 TYR A N 1
ATOM 624 C CA . TYR A 1 81 ? -5.303 6.823 3.040 1.00 89.00 81 TYR A CA 1
ATOM 625 C C . TYR A 1 81 ? -5.925 7.352 1.748 1.00 89.00 81 TYR A C 1
ATOM 627 O O . TYR A 1 81 ? -6.363 8.499 1.687 1.00 89.00 81 TYR A O 1
ATOM 635 N N . ASP A 1 82 ? -5.945 6.509 0.720 1.00 88.81 82 ASP A N 1
ATOM 636 C CA . ASP A 1 82 ? -6.616 6.798 -0.543 1.00 88.81 82 ASP A CA 1
ATOM 637 C C . ASP A 1 82 ? -8.016 6.161 -0.515 1.00 88.81 82 ASP A C 1
ATOM 639 O O . ASP A 1 82 ? -8.109 4.929 -0.447 1.00 88.81 82 ASP A O 1
ATOM 643 N N . PRO A 1 83 ? -9.103 6.957 -0.557 1.00 88.62 83 PRO A N 1
ATOM 644 C CA . PRO A 1 83 ? -10.471 6.446 -0.532 1.00 88.62 83 PRO A CA 1
ATOM 645 C C . PRO A 1 83 ? -10.838 5.516 -1.696 1.00 88.62 83 PRO A C 1
ATOM 647 O O . PRO A 1 83 ? -11.855 4.834 -1.596 1.00 88.62 83 PRO A O 1
ATOM 650 N N . SER A 1 84 ? -10.062 5.508 -2.785 1.00 88.88 84 SER A N 1
ATOM 651 C CA . SER A 1 84 ? -10.283 4.625 -3.936 1.00 88.88 84 SER A CA 1
ATOM 652 C C . SER A 1 84 ? -9.792 3.191 -3.712 1.00 88.88 84 SER A C 1
ATOM 654 O O . SER A 1 84 ? -10.255 2.279 -4.395 1.00 88.88 84 SER A O 1
ATOM 656 N N . LEU A 1 85 ? -8.893 2.982 -2.745 1.00 90.00 85 LEU A N 1
ATOM 657 C CA . LEU A 1 85 ? -8.333 1.668 -2.425 1.00 90.00 85 LEU A CA 1
ATOM 658 C C . LEU A 1 85 ? -9.227 0.882 -1.463 1.00 90.00 85 LEU A C 1
ATOM 660 O O . LEU A 1 85 ? -10.059 1.440 -0.742 1.00 90.00 85 LEU A O 1
ATOM 664 N N . SER A 1 86 ? -9.000 -0.430 -1.396 1.00 93.12 86 SER A N 1
ATOM 665 C CA . SER A 1 86 ? -9.697 -1.305 -0.449 1.00 93.12 86 SER A CA 1
ATOM 666 C C . SER A 1 86 ? -9.519 -0.855 1.016 1.00 93.12 86 SER A C 1
ATOM 668 O O . SER A 1 86 ? -8.403 -0.511 1.425 1.00 93.12 86 SER A O 1
ATOM 670 N N . PRO A 1 87 ? -10.559 -0.959 1.873 1.00 94.56 87 PRO A N 1
ATOM 671 C CA . PRO A 1 87 ? -10.442 -0.721 3.315 1.00 94.56 87 PRO A CA 1
ATOM 672 C C . PRO A 1 87 ? -9.342 -1.546 3.994 1.00 94.56 87 PRO A C 1
ATOM 674 O O . PRO A 1 87 ? -8.769 -1.120 4.997 1.00 94.56 87 PRO A O 1
ATOM 677 N N . TYR A 1 88 ? -8.999 -2.707 3.433 1.00 95.38 88 TYR A N 1
ATOM 678 C CA . TYR A 1 88 ? -7.895 -3.531 3.915 1.00 95.38 88 TYR A CA 1
ATOM 679 C C . TYR A 1 88 ? -6.526 -2.879 3.696 1.00 95.38 88 TYR A C 1
ATOM 681 O O . TYR A 1 88 ? -5.646 -3.005 4.545 1.00 95.38 88 TYR A O 1
ATOM 689 N N . CYS A 1 89 ? -6.344 -2.100 2.630 1.00 93.12 89 CYS A N 1
ATOM 690 C CA . CYS A 1 89 ? -5.136 -1.297 2.446 1.00 93.12 89 CYS A CA 1
ATOM 691 C C . CYS A 1 89 ? -5.030 -0.199 3.505 1.00 93.12 89 CYS A C 1
ATOM 693 O O . CYS A 1 89 ? -3.942 0.084 4.005 1.00 93.12 89 CYS A O 1
ATOM 695 N N . TRP A 1 90 ? -6.155 0.386 3.913 1.00 94.19 90 TRP A N 1
ATOM 696 C CA . TRP A 1 90 ? -6.145 1.377 4.984 1.00 94.19 90 TRP A CA 1
ATOM 697 C C . TRP A 1 90 ? -5.840 0.730 6.336 1.00 94.19 90 TRP A C 1
ATOM 699 O O . TRP A 1 90 ? -5.021 1.244 7.097 1.00 94.19 90 TRP A O 1
ATOM 709 N N . LEU A 1 91 ? -6.423 -0.443 6.605 1.00 93.94 91 LEU A N 1
ATOM 710 C CA . LEU A 1 91 ? -6.089 -1.250 7.777 1.00 93.94 91 LEU A CA 1
ATOM 711 C C . LEU A 1 91 ? -4.592 -1.585 7.811 1.00 93.94 91 LEU A C 1
ATOM 713 O O . LEU A 1 91 ? -3.965 -1.451 8.859 1.00 93.94 91 LEU A O 1
ATOM 717 N N . HIS A 1 92 ? -3.998 -1.949 6.670 1.00 92.25 92 HIS A N 1
ATOM 718 C CA . HIS A 1 92 ? -2.557 -2.172 6.564 1.00 92.25 92 HIS A CA 1
ATOM 719 C C . HIS A 1 92 ? -1.749 -0.949 7.021 1.00 92.25 92 HIS A C 1
ATOM 721 O O . HIS A 1 92 ? -0.823 -1.087 7.822 1.00 92.25 92 HIS A O 1
ATOM 727 N N . ASN A 1 93 ? -2.114 0.246 6.545 1.00 90.19 93 ASN A N 1
ATOM 728 C CA . ASN A 1 93 ? -1.436 1.491 6.910 1.00 90.19 93 ASN A CA 1
ATOM 729 C C . ASN A 1 93 ? -1.570 1.797 8.408 1.00 90.19 93 ASN A C 1
ATOM 731 O O . ASN A 1 93 ? -0.596 2.214 9.037 1.00 90.19 93 ASN A O 1
ATOM 735 N N . LEU A 1 94 ? -2.747 1.547 8.989 1.00 91.19 94 LEU A N 1
ATOM 736 C CA . LEU A 1 94 ? -2.988 1.728 10.419 1.00 91.19 94 LEU A CA 1
ATOM 737 C C . LEU A 1 94 ? -2.142 0.764 11.264 1.00 91.19 94 LEU A C 1
ATOM 739 O O . LEU A 1 94 ? -1.437 1.202 12.172 1.00 91.19 94 LEU A O 1
ATOM 743 N N . LEU A 1 95 ? -2.156 -0.532 10.932 1.00 90.69 95 LEU A N 1
ATOM 744 C CA . LEU A 1 95 ? -1.361 -1.556 11.621 1.00 90.69 95 LEU A CA 1
ATOM 745 C C . LEU A 1 95 ? 0.132 -1.247 11.542 1.00 90.69 95 LEU A C 1
ATOM 747 O O . LEU A 1 95 ? 0.854 -1.377 12.522 1.00 90.69 95 LEU A O 1
ATOM 751 N N . LYS A 1 96 ? 0.595 -0.774 10.387 1.00 86.25 96 LYS A N 1
ATOM 752 C CA . LYS A 1 96 ? 1.979 -0.352 10.198 1.00 86.25 96 LYS A CA 1
ATOM 753 C C . LYS A 1 96 ? 2.361 0.852 11.061 1.00 86.25 96 LYS A C 1
ATOM 755 O O . LYS A 1 96 ? 3.521 0.959 11.429 1.00 86.25 96 LYS A O 1
ATOM 760 N N . LYS A 1 97 ? 1.436 1.752 11.400 1.00 85.50 97 LYS A N 1
ATOM 761 C CA . LYS A 1 97 ? 1.733 2.854 12.327 1.00 85.50 97 LYS A CA 1
ATOM 762 C C . LYS A 1 97 ? 1.841 2.378 13.779 1.00 85.50 97 LYS A C 1
ATOM 764 O O . LYS A 1 97 ? 2.683 2.882 14.511 1.00 85.50 97 LYS A O 1
ATOM 769 N N . TYR A 1 98 ? 1.019 1.407 14.174 1.00 85.12 98 TYR A N 1
ATOM 770 C CA . TYR A 1 98 ? 0.909 0.946 15.563 1.00 85.12 98 TYR A CA 1
ATOM 771 C C . TYR A 1 98 ? 1.559 -0.412 15.841 1.00 85.12 98 TYR A C 1
ATOM 773 O O . TYR A 1 98 ? 1.336 -0.979 16.903 1.00 85.12 98 TYR A O 1
ATOM 781 N N . HIS A 1 99 ? 2.392 -0.943 14.942 1.00 79.69 99 HIS A N 1
ATOM 782 C CA . HIS A 1 99 ? 2.969 -2.284 15.106 1.00 79.69 99 HIS A CA 1
ATOM 783 C C . HIS A 1 99 ? 3.830 -2.450 16.374 1.00 79.69 99 HIS A C 1
ATOM 785 O O . HIS A 1 99 ? 4.151 -3.574 16.735 1.00 79.69 99 HIS A O 1
ATOM 791 N N . GLN A 1 100 ? 4.258 -1.353 17.009 1.00 74.50 100 GLN A N 1
ATOM 792 C CA . GLN A 1 100 ? 5.023 -1.355 18.265 1.00 74.50 100 GLN A CA 1
ATOM 793 C C . GLN A 1 100 ? 4.137 -1.260 19.516 1.00 74.50 100 GLN A C 1
ATOM 795 O O . GLN A 1 100 ? 4.646 -1.346 20.623 1.00 74.50 100 GLN A O 1
ATOM 800 N N . SER A 1 101 ? 2.836 -1.022 19.351 1.00 70.12 101 SER A N 1
ATOM 801 C CA . SER A 1 101 ? 1.875 -0.803 20.442 1.00 70.12 101 SER A CA 1
ATOM 802 C C . SER A 1 101 ? 0.893 -1.966 20.606 1.00 70.12 101 SER A C 1
ATOM 804 O O . SER A 1 101 ? -0.090 -1.837 21.328 1.00 70.12 101 SER A O 1
ATOM 806 N N . ILE A 1 102 ? 1.120 -3.061 19.879 1.00 61.19 102 ILE A N 1
ATOM 807 C CA . ILE A 1 102 ? 0.319 -4.283 19.920 1.00 61.19 102 ILE A CA 1
ATOM 808 C C . ILE A 1 102 ? 1.176 -5.322 20.650 1.00 61.19 102 ILE A C 1
ATOM 810 O O . ILE A 1 102 ? 1.976 -6.000 20.007 1.00 61.19 102 ILE A O 1
ATOM 814 N N . ASP A 1 103 ? 1.046 -5.363 21.977 1.00 39.66 103 ASP A N 1
ATOM 815 C CA . ASP A 1 103 ? 1.486 -6.484 22.822 1.00 39.66 103 ASP A CA 1
ATOM 816 C C . ASP A 1 103 ? 0.384 -7.554 22.890 1.00 39.66 103 ASP A C 1
ATOM 818 O O . ASP A 1 103 ? -0.808 -7.172 23.005 1.00 39.66 103 ASP A O 1
#